Protein AF-A0A353CVW6-F1 (afdb_monomer_lite)

Foldseek 3Di:
DPDPVVVVVVVVVVVVVVVVVVVVVVVVVVVVVVCVVVVVVVVLVVVLVVVVVLQLVVVVVQVVVCVVPVFGACDDCSPQKDKHADDDDPGGRQKIKIKDARPPQDAWDWDADPVSRWTWIQDPRRMIITMDHPDGPVNDDD

Secondary structure (DSSP, 8-state):
---HHHHHHHHHHHHHHHHHHHHHHHHHHHHHHHHHHHHHHHHHHHHHHHHHHHHHHHHHHHHHHHHHHSSB-S----TTSEEEEEEEETTEEEEEEEEEE-TT--SSEEEEETTTTEEEEE-TTSEEEEEEESS-GGG---

pLDDT: mean 87.17, std 10.27, range [46.0, 96.0]

Radius of gyration: 28.76 Å; chains: 1; bounding box: 61×25×94 Å

Structure (mmCIF, N/CA/C/O backbone):
data_AF-A0A353CVW6-F1
#
_entry.id   AF-A0A353CVW6-F1
#
loop_
_atom_site.group_PDB
_atom_site.id
_atom_site.type_symbol
_atom_site.label_atom_id
_atom_site.label_alt_id
_atom_site.label_comp_id
_atom_site.label_asym_id
_atom_site.label_entity_id
_atom_site.label_seq_id
_atom_site.pdbx_PDB_ins_code
_atom_site.Cartn_x
_atom_site.Cartn_y
_atom_site.Cartn_z
_atom_site.occupancy
_atom_site.B_iso_or_equiv
_atom_site.auth_seq_id
_atom_site.auth_comp_id
_atom_site.auth_asym_id
_atom_site.auth_atom_id
_atom_site.pdbx_PDB_model_num
A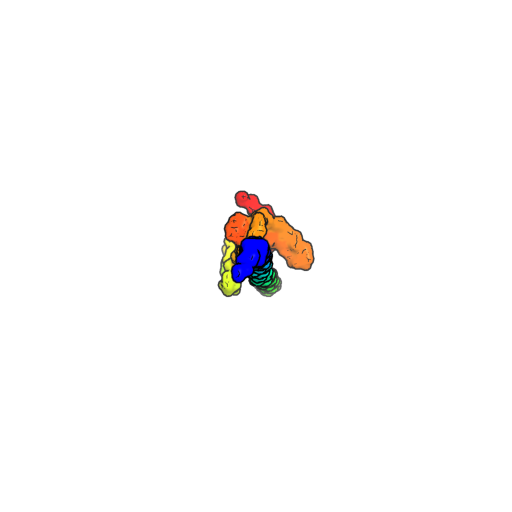TOM 1 N N . MET A 1 1 ? 35.691 -1.509 -70.483 1.00 55.44 1 MET A N 1
ATOM 2 C CA . MET A 1 1 ? 36.660 -1.437 -69.371 1.00 55.44 1 MET A CA 1
ATOM 3 C C . MET A 1 1 ? 36.052 -0.504 -68.331 1.00 55.44 1 MET A C 1
ATOM 5 O O . MET A 1 1 ? 36.066 0.696 -68.547 1.00 55.44 1 MET A O 1
ATOM 9 N N . MET A 1 2 ? 35.355 -1.027 -67.312 1.00 53.44 2 MET A N 1
ATOM 10 C CA . MET A 1 2 ? 34.879 -0.162 -66.215 1.00 53.44 2 MET A CA 1
ATOM 11 C C . MET A 1 2 ? 36.103 0.303 -65.427 1.00 53.44 2 MET A C 1
ATOM 13 O O . MET A 1 2 ? 36.903 -0.553 -65.050 1.00 53.44 2 MET A O 1
ATOM 17 N N . SER A 1 3 ? 36.247 1.612 -65.205 1.00 69.00 3 SER A N 1
ATOM 18 C CA . SER A 1 3 ? 37.360 2.163 -64.428 1.00 69.00 3 SER A CA 1
ATOM 19 C C . SER A 1 3 ? 37.287 1.684 -62.976 1.00 69.00 3 SER A C 1
ATOM 21 O O . SER A 1 3 ? 36.201 1.570 -62.399 1.00 69.00 3 SER A O 1
ATOM 23 N N . GLU A 1 4 ? 38.439 1.370 -62.384 1.00 69.94 4 GLU A N 1
ATOM 24 C CA . GLU A 1 4 ? 38.553 0.962 -60.976 1.00 69.94 4 GLU A CA 1
ATOM 25 C C . GLU A 1 4 ? 37.946 1.996 -60.017 1.00 69.94 4 GLU A C 1
ATOM 27 O O . GLU A 1 4 ? 37.361 1.621 -59.000 1.00 69.94 4 GLU A O 1
ATOM 32 N N . ASP A 1 5 ? 37.952 3.273 -60.403 1.00 68.62 5 ASP A N 1
ATOM 33 C CA . ASP A 1 5 ? 37.329 4.373 -59.660 1.00 68.62 5 ASP A CA 1
ATOM 34 C C . ASP A 1 5 ? 35.820 4.174 -59.458 1.00 68.62 5 ASP A C 1
ATOM 36 O O . ASP A 1 5 ? 35.290 4.437 -58.376 1.00 68.62 5 ASP A O 1
ATOM 40 N N . TYR A 1 6 ? 35.117 3.630 -60.460 1.00 71.44 6 TYR A N 1
ATOM 41 C CA . TYR A 1 6 ? 33.680 3.360 -60.354 1.00 71.44 6 TYR A CA 1
ATOM 42 C C . TYR A 1 6 ? 33.378 2.218 -59.369 1.00 71.44 6 TYR A C 1
ATOM 44 O O . TYR A 1 6 ? 32.386 2.269 -58.639 1.00 71.44 6 TYR A O 1
ATOM 52 N N . LYS A 1 7 ? 34.239 1.191 -59.304 1.00 69.12 7 LYS A N 1
ATOM 53 C CA . LYS A 1 7 ? 34.100 0.098 -58.323 1.00 69.12 7 LYS A CA 1
ATOM 54 C C . LYS A 1 7 ? 34.386 0.580 -56.900 1.00 69.12 7 LYS A C 1
ATOM 56 O O . LYS A 1 7 ? 33.611 0.254 -56.003 1.00 69.12 7 LYS A O 1
ATOM 61 N N . ASN A 1 8 ? 35.430 1.388 -56.715 1.00 71.62 8 ASN A N 1
ATOM 62 C CA . ASN A 1 8 ? 35.787 1.944 -55.410 1.00 71.62 8 ASN A CA 1
ATOM 63 C C . ASN A 1 8 ? 34.704 2.889 -54.866 1.00 71.62 8 ASN A C 1
ATOM 65 O O . ASN A 1 8 ? 34.341 2.764 -53.698 1.00 71.62 8 ASN A O 1
ATOM 69 N N . SER A 1 9 ? 34.113 3.757 -55.700 1.00 75.50 9 SER A N 1
ATOM 70 C CA . SER A 1 9 ? 32.997 4.625 -55.276 1.00 75.50 9 SER A CA 1
ATOM 71 C C . SER A 1 9 ? 31.806 3.808 -54.766 1.00 75.50 9 SER A C 1
ATOM 73 O O . SER A 1 9 ? 31.316 4.042 -53.665 1.00 75.50 9 SER A O 1
ATOM 75 N N . LYS A 1 10 ? 31.392 2.774 -55.513 1.00 75.50 10 LYS A N 1
ATOM 76 C CA . LYS A 1 10 ? 30.259 1.913 -55.131 1.00 75.50 10 LYS A CA 1
ATOM 77 C C . LYS A 1 10 ? 30.506 1.137 -53.835 1.00 75.50 10 LYS A C 1
ATOM 79 O O . LYS A 1 10 ? 29.570 0.874 -53.080 1.00 75.50 10 LYS A O 1
ATOM 84 N N . GLU A 1 11 ? 31.750 0.736 -53.585 1.00 76.38 11 GLU A N 1
ATOM 85 C CA . GLU A 1 11 ? 32.129 0.029 -52.362 1.00 76.38 11 GLU A CA 1
ATOM 86 C C . GLU A 1 11 ? 32.111 0.955 -51.138 1.00 76.38 11 GLU A C 1
ATOM 88 O O . GLU A 1 11 ? 31.638 0.553 -50.070 1.00 76.38 11 GLU A O 1
ATOM 93 N N . VAL A 1 12 ? 32.571 2.199 -51.296 1.00 74.44 12 VAL A N 1
ATOM 94 C CA . VAL A 1 12 ? 32.517 3.229 -50.251 1.00 74.44 12 VAL A CA 1
ATOM 95 C C . VAL A 1 12 ? 31.064 3.577 -49.917 1.00 74.44 12 VAL A C 1
ATOM 97 O O . VAL A 1 12 ? 30.687 3.504 -48.745 1.00 74.44 12 VAL A O 1
ATOM 100 N N . ASP A 1 13 ? 30.219 3.818 -50.922 1.00 76.88 13 ASP A N 1
ATOM 101 C CA . ASP A 1 13 ? 28.790 4.110 -50.731 1.00 76.88 13 ASP A CA 1
ATOM 102 C C . ASP A 1 13 ? 28.053 2.943 -50.053 1.00 76.88 13 ASP A C 1
ATOM 104 O O . ASP A 1 13 ? 27.243 3.140 -49.147 1.00 76.88 13 ASP A O 1
ATOM 108 N N . SER A 1 14 ? 28.385 1.697 -50.415 1.00 80.12 14 SER A N 1
ATOM 109 C CA . SER A 1 14 ? 27.831 0.501 -49.766 1.00 80.12 14 SER A CA 1
ATOM 110 C C . SER A 1 14 ? 28.222 0.398 -48.287 1.00 80.12 14 SER A C 1
ATOM 112 O O . SER A 1 14 ? 27.402 0.002 -47.453 1.00 80.12 14 SER A O 1
ATOM 114 N N . LYS A 1 15 ? 29.465 0.747 -47.935 1.00 79.88 15 LYS A N 1
ATOM 115 C CA . LYS A 1 15 ? 29.945 0.751 -46.542 1.00 79.88 15 LYS A CA 1
ATOM 116 C C . LYS A 1 15 ? 29.277 1.857 -45.721 1.00 79.88 15 LYS A C 1
ATOM 118 O O . LYS A 1 15 ? 28.905 1.602 -44.574 1.00 79.88 15 LYS A O 1
ATOM 123 N N . ILE A 1 16 ? 29.085 3.039 -46.307 1.00 81.12 16 ILE A N 1
ATOM 124 C CA . ILE A 1 16 ? 28.384 4.165 -45.673 1.00 81.12 16 ILE A CA 1
ATOM 125 C C . ILE A 1 16 ? 26.913 3.801 -45.430 1.00 81.12 16 ILE A C 1
ATOM 127 O O . ILE A 1 16 ? 26.464 3.854 -44.286 1.00 81.12 16 ILE A O 1
ATOM 131 N N . ALA A 1 17 ? 26.206 3.294 -46.444 1.00 81.56 17 ALA A N 1
ATOM 132 C CA . ALA A 1 17 ? 24.802 2.894 -46.323 1.00 81.56 17 ALA A CA 1
ATOM 133 C C . ALA A 1 17 ? 24.580 1.797 -45.265 1.00 81.56 17 ALA A C 1
ATOM 135 O O . ALA A 1 17 ? 23.633 1.860 -44.482 1.00 81.56 17 ALA A O 1
ATOM 136 N N . LYS A 1 18 ? 25.478 0.802 -45.178 1.00 86.25 18 LYS A N 1
ATOM 137 C CA . LYS A 1 18 ? 25.423 -0.228 -44.123 1.00 86.25 18 LYS A CA 1
ATOM 138 C C . LYS A 1 18 ? 25.589 0.374 -42.729 1.00 86.25 18 LYS A C 1
ATOM 140 O O . LYS A 1 18 ? 24.881 -0.027 -41.808 1.00 86.25 18 LYS A O 1
ATOM 145 N N . ARG A 1 19 ? 26.506 1.330 -42.562 1.00 87.00 19 ARG A N 1
ATOM 146 C CA . ARG A 1 19 ? 26.746 1.999 -41.277 1.00 87.00 19 ARG A CA 1
ATOM 147 C C . ARG A 1 19 ? 25.547 2.846 -40.853 1.00 87.00 19 ARG A C 1
ATOM 149 O O . ARG A 1 19 ? 25.135 2.754 -39.701 1.00 87.00 19 ARG A O 1
ATOM 156 N N . GLU A 1 20 ? 24.968 3.620 -41.764 1.00 87.88 20 GLU A N 1
ATOM 157 C CA . GLU A 1 20 ? 23.772 4.431 -41.496 1.00 87.88 20 GLU A CA 1
ATOM 158 C C . GLU A 1 20 ? 22.567 3.560 -41.137 1.00 87.88 20 GLU A C 1
ATOM 160 O O . GLU A 1 20 ? 21.872 3.833 -40.158 1.00 87.88 20 GLU A O 1
ATOM 165 N N . PHE A 1 21 ? 22.371 2.451 -41.855 1.00 92.81 21 PHE A N 1
ATOM 166 C CA . PHE A 1 21 ? 21.302 1.502 -41.556 1.00 92.81 21 PHE A CA 1
ATOM 167 C C . PHE A 1 21 ? 21.453 0.874 -40.162 1.00 92.81 21 PHE A C 1
ATOM 169 O O . PHE A 1 21 ? 20.475 0.763 -39.424 1.00 92.81 21 PHE A O 1
ATOM 176 N N . ILE A 1 22 ? 22.682 0.532 -39.755 1.00 93.50 22 ILE A N 1
ATOM 177 C CA . ILE A 1 22 ? 22.963 0.045 -38.395 1.00 93.50 22 ILE A CA 1
ATOM 178 C C . ILE A 1 22 ? 22.621 1.115 -37.351 1.00 93.50 22 ILE A C 1
ATOM 180 O O . ILE A 1 22 ? 21.992 0.796 -36.344 1.00 93.50 22 ILE A O 1
ATOM 184 N N . VAL A 1 23 ? 22.986 2.379 -37.582 1.00 94.00 23 VAL A N 1
ATOM 185 C CA . VAL A 1 23 ? 22.673 3.479 -36.653 1.00 94.00 23 VAL A CA 1
ATOM 186 C C . VAL A 1 23 ? 21.161 3.673 -36.514 1.00 94.00 23 VAL A C 1
ATOM 188 O O . VAL A 1 23 ? 20.671 3.811 -35.395 1.00 94.00 23 VAL A O 1
ATOM 191 N N . ILE A 1 24 ? 20.412 3.618 -37.618 1.00 95.06 24 ILE A N 1
ATOM 192 C CA . ILE A 1 24 ? 18.946 3.727 -37.602 1.00 95.06 24 ILE A CA 1
ATOM 193 C C . ILE A 1 24 ? 18.322 2.570 -36.815 1.00 95.06 24 ILE A C 1
ATOM 195 O O . ILE A 1 24 ? 17.446 2.801 -35.982 1.00 95.06 24 ILE A O 1
ATOM 199 N N . ILE A 1 25 ? 18.792 1.335 -37.023 1.00 95.25 25 ILE A N 1
ATOM 200 C CA . ILE A 1 25 ? 18.313 0.169 -36.267 1.00 95.25 25 ILE A CA 1
ATOM 201 C C . ILE A 1 25 ? 18.596 0.332 -34.773 1.00 95.25 25 ILE A C 1
ATOM 203 O O . ILE A 1 25 ? 17.711 0.084 -33.956 1.00 95.25 25 ILE A O 1
ATOM 207 N N . LEU A 1 26 ? 19.802 0.767 -34.400 1.00 95.69 26 LEU A N 1
ATOM 208 C CA . LEU A 1 26 ? 20.156 0.986 -32.997 1.00 95.69 26 LEU A CA 1
ATOM 209 C C . LEU A 1 26 ? 19.294 2.084 -32.361 1.00 95.69 26 LEU A C 1
ATOM 211 O O . LEU A 1 26 ? 18.807 1.902 -31.247 1.00 95.69 26 LEU A O 1
ATOM 215 N N . ALA A 1 27 ? 19.041 3.184 -33.073 1.00 95.06 27 ALA A N 1
ATOM 216 C CA . ALA A 1 27 ? 18.159 4.250 -32.603 1.00 95.06 27 ALA A CA 1
ATOM 217 C C . ALA A 1 27 ? 16.714 3.755 -32.404 1.00 95.06 27 ALA A C 1
ATOM 219 O O . ALA A 1 27 ? 16.095 4.039 -31.376 1.00 95.06 27 ALA A O 1
ATOM 220 N N . LEU A 1 28 ? 16.196 2.958 -33.344 1.00 96.00 28 LEU A N 1
ATOM 221 C CA . LEU A 1 28 ? 14.883 2.318 -33.226 1.00 96.00 28 LEU A CA 1
ATOM 222 C C . LEU A 1 28 ? 14.814 1.368 -32.028 1.00 96.00 28 LEU A C 1
ATOM 224 O O . LEU A 1 28 ? 13.843 1.411 -31.277 1.00 96.00 28 LEU A O 1
ATOM 228 N N . LEU A 1 29 ? 15.845 0.551 -31.806 1.00 95.69 29 LEU A N 1
ATOM 229 C CA . LEU A 1 29 ? 15.899 -0.355 -30.657 1.00 95.69 29 LEU A CA 1
ATOM 230 C C . LEU A 1 29 ? 15.852 0.408 -29.331 1.00 95.69 29 LEU A C 1
ATOM 232 O O . LEU A 1 29 ? 15.082 0.033 -28.449 1.00 95.69 29 LEU A O 1
ATOM 236 N N . VAL A 1 30 ? 16.607 1.501 -29.197 1.00 94.50 30 VAL A N 1
ATOM 237 C CA . VAL A 1 30 ? 16.586 2.338 -27.985 1.00 94.50 30 VAL A CA 1
ATOM 238 C C . VAL A 1 30 ? 15.191 2.923 -27.735 1.00 94.50 30 VAL A C 1
ATOM 240 O O . VAL A 1 30 ? 14.699 2.869 -26.606 1.00 94.50 30 VAL A O 1
ATOM 243 N N . LEU A 1 31 ? 14.518 3.424 -28.775 1.00 92.75 31 LEU A N 1
ATOM 244 C CA . LEU A 1 31 ? 13.156 3.963 -28.661 1.00 92.75 31 LEU A CA 1
ATOM 245 C C . LEU A 1 31 ? 12.131 2.891 -28.263 1.00 92.75 31 LEU A C 1
ATOM 247 O O . LEU A 1 31 ? 11.295 3.119 -27.383 1.00 92.75 31 LEU A O 1
ATOM 251 N N . ILE A 1 32 ? 12.199 1.708 -28.876 1.00 92.94 32 ILE A N 1
ATOM 252 C CA . ILE A 1 32 ? 11.301 0.590 -28.554 1.00 92.94 32 ILE A CA 1
ATOM 253 C C . ILE A 1 32 ? 11.510 0.148 -27.103 1.00 92.94 32 ILE A C 1
ATOM 255 O O . ILE A 1 32 ? 10.541 0.001 -26.361 1.00 92.94 32 ILE A O 1
ATOM 259 N N . ILE A 1 33 ? 12.761 -0.000 -26.666 1.00 91.12 33 ILE A N 1
ATOM 260 C CA . ILE A 1 33 ? 13.081 -0.351 -25.279 1.00 91.12 33 ILE A CA 1
ATOM 261 C C . ILE A 1 33 ? 12.484 0.699 -24.329 1.00 91.12 33 ILE A C 1
ATOM 263 O O . ILE A 1 33 ? 11.697 0.349 -23.450 1.00 91.12 33 ILE A O 1
ATOM 267 N N . GLY A 1 34 ? 12.767 1.988 -24.538 1.00 87.81 34 GLY A N 1
ATOM 268 C CA . GLY A 1 34 ? 12.262 3.055 -23.668 1.00 87.81 34 GLY A CA 1
ATOM 269 C C . GLY A 1 34 ? 10.734 3.063 -23.532 1.00 87.81 34 GLY A C 1
ATOM 270 O O . GLY A 1 34 ? 10.205 3.157 -22.422 1.00 87.81 34 GLY A O 1
ATOM 271 N N . THR A 1 35 ? 10.013 2.895 -24.643 1.00 88.19 35 THR A N 1
ATOM 272 C CA . THR A 1 35 ? 8.539 2.902 -24.649 1.00 88.19 35 THR A CA 1
ATOM 273 C C . THR A 1 35 ? 7.929 1.681 -23.959 1.00 88.19 35 THR A C 1
ATOM 275 O O . THR A 1 35 ? 6.953 1.823 -23.219 1.00 88.19 35 THR A O 1
ATOM 278 N N . VAL A 1 36 ? 8.511 0.491 -24.134 1.00 86.25 36 VAL A N 1
ATOM 279 C CA . VAL A 1 36 ? 8.023 -0.740 -23.492 1.00 86.25 36 VAL A CA 1
ATOM 280 C C . VAL A 1 36 ? 8.202 -0.678 -21.974 1.00 86.25 36 VAL A C 1
ATOM 282 O O . VAL A 1 36 ? 7.246 -0.939 -21.237 1.00 86.25 36 VAL A O 1
ATOM 285 N N . TYR A 1 37 ? 9.386 -0.287 -21.492 1.00 84.00 37 TYR A N 1
ATOM 286 C CA . TYR A 1 37 ? 9.656 -0.201 -20.053 1.00 84.00 37 TYR A CA 1
ATOM 287 C C . TYR A 1 37 ? 8.847 0.916 -19.381 1.00 84.00 37 TYR A C 1
ATOM 289 O O . TYR A 1 37 ? 8.213 0.674 -18.350 1.00 84.00 37 TYR A O 1
ATOM 297 N N . GLY A 1 38 ? 8.788 2.107 -19.987 1.00 84.56 38 GLY A N 1
ATOM 298 C CA . GLY A 1 38 ? 7.994 3.222 -19.461 1.00 84.56 38 GLY A CA 1
ATOM 299 C C . GLY A 1 38 ? 6.495 2.908 -19.419 1.00 84.56 38 GLY A C 1
ATOM 300 O O . GLY A 1 38 ? 5.827 3.153 -18.412 1.00 84.56 38 GLY A O 1
ATOM 301 N N . GLY A 1 39 ? 5.968 2.281 -20.475 1.00 85.88 39 GLY A N 1
ATOM 302 C CA . GLY A 1 39 ? 4.565 1.872 -20.540 1.00 85.88 39 GLY A CA 1
ATOM 303 C C . GLY A 1 39 ? 4.201 0.803 -19.507 1.00 85.88 39 GLY A C 1
ATOM 304 O O . GLY A 1 39 ? 3.113 0.848 -18.927 1.00 85.88 39 GLY A O 1
ATOM 305 N N . ALA A 1 40 ? 5.103 -0.145 -19.238 1.00 86.56 40 ALA A N 1
ATOM 306 C CA . ALA A 1 40 ? 4.905 -1.136 -18.185 1.00 86.56 40 ALA A CA 1
ATOM 307 C C . ALA A 1 40 ? 4.844 -0.474 -16.801 1.00 86.56 40 ALA A C 1
ATOM 309 O O . ALA A 1 40 ? 3.895 -0.731 -16.060 1.00 86.56 40 ALA A O 1
ATOM 310 N N . TYR A 1 41 ? 5.790 0.416 -16.487 1.00 89.06 41 TYR A N 1
ATOM 311 C CA . TYR A 1 41 ? 5.827 1.140 -15.213 1.00 89.06 41 TYR A CA 1
ATOM 312 C C . TYR A 1 41 ? 4.547 1.952 -14.970 1.00 89.06 41 TYR A C 1
ATOM 314 O O . TYR A 1 41 ? 3.918 1.803 -13.924 1.00 89.06 41 TYR A O 1
ATOM 322 N N . ALA A 1 42 ? 4.100 2.734 -15.958 1.00 87.81 42 ALA A N 1
ATOM 323 C CA . ALA A 1 42 ? 2.902 3.568 -15.834 1.00 87.81 42 ALA A CA 1
ATOM 324 C C . ALA A 1 42 ? 1.625 2.748 -15.569 1.00 87.81 42 ALA A C 1
ATOM 326 O O . ALA A 1 42 ? 0.753 3.154 -14.801 1.00 87.81 42 ALA A O 1
ATOM 327 N N . ARG A 1 43 ? 1.507 1.559 -16.177 1.00 90.94 43 ARG A N 1
ATOM 328 C CA . ARG A 1 43 ? 0.373 0.654 -15.924 1.00 90.94 43 ARG A CA 1
ATOM 329 C C . ARG A 1 43 ? 0.397 0.073 -14.513 1.00 90.94 43 ARG A C 1
ATOM 331 O O . ARG A 1 43 ? -0.675 -0.118 -13.942 1.00 90.94 43 ARG A O 1
ATOM 338 N N . ARG A 1 44 ? 1.585 -0.236 -13.986 1.00 92.38 44 ARG A N 1
ATOM 339 C CA . ARG A 1 44 ? 1.763 -0.696 -12.601 1.00 92.38 44 ARG A CA 1
ATOM 340 C C . ARG A 1 44 ? 1.379 0.405 -11.618 1.00 92.38 44 ARG A C 1
ATOM 342 O O . ARG A 1 44 ? 0.534 0.164 -10.768 1.00 92.38 44 ARG A O 1
ATOM 349 N N . GLU A 1 45 ? 1.845 1.634 -11.846 1.00 92.69 45 GLU A N 1
ATOM 350 C CA . GLU A 1 45 ? 1.500 2.785 -11.001 1.00 92.69 45 GLU A CA 1
ATOM 351 C C . GLU A 1 45 ? -0.010 3.047 -10.970 1.00 92.69 45 GLU A C 1
ATOM 353 O O . GLU A 1 45 ? -0.583 3.314 -9.919 1.00 92.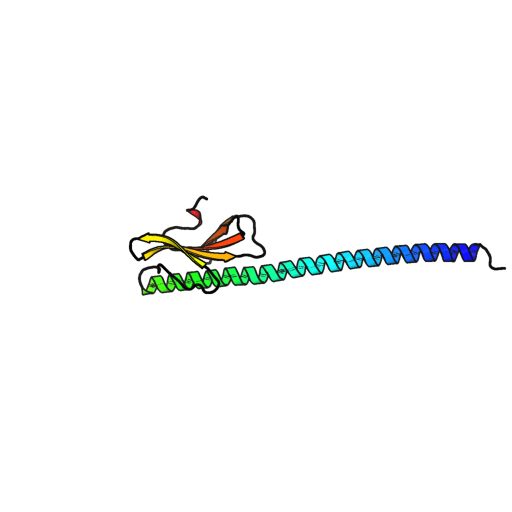69 45 GLU A O 1
ATOM 358 N N . ARG A 1 46 ? -0.700 2.891 -12.108 1.00 92.88 46 ARG A N 1
ATOM 359 C CA . ARG A 1 46 ? -2.164 3.005 -12.144 1.00 92.88 46 ARG A CA 1
ATOM 360 C C . ARG A 1 46 ? -2.853 1.972 -11.241 1.00 92.88 46 ARG A C 1
ATOM 362 O O . ARG A 1 46 ? -3.832 2.313 -10.581 1.00 92.88 46 ARG A O 1
ATOM 369 N N . ARG A 1 47 ? -2.381 0.720 -11.224 1.00 94.00 47 ARG A N 1
ATOM 370 C CA . ARG A 1 47 ? -2.937 -0.343 -10.362 1.00 94.00 47 ARG A CA 1
ATOM 371 C C . ARG A 1 47 ? -2.593 -0.126 -8.892 1.00 94.00 47 ARG A C 1
ATOM 373 O O . ARG A 1 47 ? -3.429 -0.387 -8.027 1.00 94.00 47 ARG A O 1
ATOM 380 N N . ASP A 1 48 ? -1.407 0.394 -8.616 1.00 94.81 48 ASP A N 1
ATOM 381 C CA . ASP A 1 48 ? -0.991 0.786 -7.272 1.00 94.81 48 ASP A CA 1
ATOM 382 C C . ASP A 1 48 ? -1.847 1.944 -6.749 1.00 94.81 48 ASP A C 1
ATOM 384 O O . ASP A 1 48 ? -2.316 1.894 -5.614 1.00 94.81 48 ASP A O 1
ATOM 388 N N . GLY A 1 49 ? -2.164 2.926 -7.598 1.00 93.19 49 GLY A N 1
ATOM 389 C CA . GLY A 1 49 ? -3.116 3.993 -7.286 1.00 93.19 49 GLY A CA 1
ATOM 390 C C . GLY A 1 49 ? -4.507 3.458 -6.939 1.00 93.19 49 GLY A C 1
ATOM 391 O O . GLY A 1 49 ? -5.061 3.821 -5.905 1.00 93.19 49 GLY A O 1
ATOM 392 N N . GLN A 1 50 ? -5.040 2.526 -7.738 1.00 94.75 50 GLN A N 1
ATOM 393 C CA . GLN A 1 50 ? -6.311 1.847 -7.429 1.00 94.75 50 GLN A CA 1
ATOM 394 C C . GLN A 1 50 ? -6.255 1.065 -6.110 1.00 94.75 50 GLN A C 1
ATOM 396 O O . GLN A 1 50 ? -7.238 1.011 -5.374 1.00 94.75 50 GLN A O 1
ATOM 401 N N . THR A 1 51 ? -5.105 0.465 -5.803 1.00 94.44 51 THR A N 1
ATOM 402 C CA . THR A 1 51 ? -4.889 -0.279 -4.559 1.00 94.44 51 THR A CA 1
ATOM 403 C C . THR A 1 51 ? -4.890 0.641 -3.348 1.00 94.44 51 THR A C 1
ATOM 405 O O . THR A 1 51 ? -5.605 0.361 -2.389 1.00 94.44 51 THR A O 1
ATOM 408 N N . ARG A 1 52 ? -4.154 1.756 -3.402 1.00 93.31 52 ARG A N 1
ATOM 409 C CA . ARG A 1 52 ? -4.168 2.778 -2.345 1.00 93.31 52 ARG A CA 1
ATOM 410 C C . ARG A 1 52 ? -5.583 3.307 -2.134 1.00 93.31 52 ARG A C 1
ATOM 412 O O . ARG A 1 52 ? -6.055 3.322 -1.006 1.00 93.31 52 ARG A O 1
ATOM 419 N N . GLU A 1 53 ? -6.279 3.641 -3.216 1.00 93.75 53 GLU A N 1
ATOM 420 C CA . GLU A 1 53 ? -7.643 4.166 -3.155 1.00 93.75 53 GLU A CA 1
ATOM 421 C C . GLU A 1 53 ? -8.636 3.176 -2.535 1.00 93.75 53 GLU A C 1
ATOM 423 O O . GLU A 1 53 ? -9.398 3.533 -1.641 1.00 93.75 53 GLU A O 1
ATOM 428 N N . THR A 1 54 ? -8.583 1.902 -2.928 1.00 94.56 54 THR A N 1
ATOM 429 C CA . THR A 1 54 ? -9.481 0.890 -2.349 1.00 94.56 54 THR A CA 1
ATOM 430 C C . THR A 1 54 ? -9.184 0.654 -0.865 1.00 94.56 54 THR A C 1
ATOM 432 O O . THR A 1 54 ? -10.101 0.453 -0.073 1.00 94.56 54 THR A O 1
ATOM 435 N N . LEU A 1 55 ? -7.913 0.720 -0.454 1.00 94.81 55 LEU A N 1
ATOM 436 C CA . LEU A 1 55 ? -7.540 0.628 0.960 1.00 94.81 55 LEU A CA 1
ATOM 437 C C . LEU A 1 55 ? -8.058 1.823 1.771 1.00 94.81 55 LEU A C 1
ATOM 439 O O . LEU A 1 55 ? -8.491 1.624 2.906 1.00 94.81 55 LEU A O 1
ATOM 443 N N . ARG A 1 56 ? -8.083 3.035 1.198 1.00 93.38 56 ARG A N 1
ATOM 444 C CA . ARG A 1 56 ? -8.721 4.199 1.838 1.00 93.38 56 ARG A CA 1
ATOM 445 C C . ARG A 1 56 ? -10.215 3.976 2.030 1.00 93.38 56 ARG A C 1
ATOM 447 O O . ARG A 1 56 ? -10.712 4.161 3.132 1.00 93.38 56 ARG A O 1
ATOM 454 N N . GLN A 1 57 ? -10.905 3.496 0.997 1.00 93.75 57 GLN A N 1
ATOM 455 C CA . GLN A 1 57 ? -12.337 3.188 1.076 1.00 93.75 57 GLN A CA 1
ATOM 456 C C . GLN A 1 57 ? -12.638 2.119 2.134 1.00 93.75 57 GLN A C 1
ATOM 458 O O . GLN A 1 57 ? -13.608 2.247 2.878 1.00 93.75 57 GLN A O 1
ATOM 463 N N . LEU A 1 58 ? -11.787 1.094 2.253 1.00 94.56 58 LEU A N 1
ATOM 464 C CA . LEU A 1 58 ? -11.896 0.090 3.315 1.00 94.56 58 LEU A CA 1
ATOM 465 C C . LEU A 1 58 ? -11.708 0.695 4.707 1.00 94.56 58 LEU A C 1
ATOM 467 O O . LEU A 1 58 ? -12.463 0.354 5.614 1.00 94.56 58 LEU A O 1
ATOM 471 N N . LYS A 1 59 ? -10.744 1.607 4.883 1.00 93.12 59 LYS A N 1
ATOM 472 C CA . LYS A 1 59 ? -10.594 2.345 6.142 1.00 93.12 59 LYS A CA 1
ATOM 473 C C . LYS A 1 59 ? -11.857 3.146 6.461 1.00 93.12 59 LYS A C 1
ATOM 475 O O . LYS A 1 59 ? -12.375 3.015 7.563 1.00 93.12 59 LYS A O 1
ATOM 480 N N . THR A 1 60 ? -12.391 3.896 5.500 1.00 93.62 60 THR A N 1
ATOM 481 C CA . THR A 1 60 ? -13.643 4.642 5.688 1.00 93.62 60 THR A CA 1
ATOM 482 C C . THR A 1 60 ? -14.802 3.714 6.062 1.00 93.62 60 THR A C 1
ATOM 484 O O . THR A 1 60 ? -15.585 4.042 6.945 1.00 93.62 60 THR A O 1
ATOM 487 N N . ALA A 1 61 ? -14.903 2.530 5.453 1.00 93.88 61 ALA A N 1
ATOM 488 C CA . ALA A 1 61 ? -15.921 1.542 5.812 1.00 93.88 61 ALA A CA 1
ATOM 489 C C . ALA A 1 61 ? -15.772 1.027 7.252 1.00 93.88 61 ALA A C 1
ATOM 491 O O . ALA A 1 61 ? -16.767 0.901 7.963 1.00 93.88 61 ALA A O 1
ATOM 492 N N . LEU A 1 62 ? -14.539 0.783 7.702 1.00 93.56 62 LEU A N 1
ATOM 493 C CA . LEU A 1 62 ? -14.252 0.393 9.085 1.00 93.56 62 LEU A CA 1
ATOM 494 C C . LEU A 1 62 ? -14.578 1.518 10.077 1.00 93.56 62 LEU A C 1
ATOM 496 O O . LEU A 1 62 ? -15.091 1.244 11.158 1.00 93.56 62 LEU A O 1
ATOM 500 N N . GLU A 1 63 ? -14.320 2.774 9.717 1.00 92.44 63 GLU A N 1
ATOM 501 C CA . GLU A 1 63 ? -14.691 3.939 10.532 1.00 92.44 63 GLU A CA 1
ATOM 502 C C . GLU A 1 63 ? -16.212 4.127 10.608 1.00 92.44 63 GLU A C 1
ATOM 504 O O . GLU A 1 63 ? -16.742 4.390 11.685 1.00 92.44 63 GLU A O 1
ATOM 509 N N . MET A 1 64 ? -16.938 3.929 9.502 1.00 94.12 64 MET A N 1
ATOM 510 C CA . MET A 1 64 ? -18.407 3.912 9.520 1.00 94.12 64 MET A CA 1
ATOM 511 C C . MET A 1 64 ? -18.940 2.794 10.420 1.00 94.12 64 MET A C 1
ATOM 513 O O . MET A 1 64 ? -19.819 3.044 11.239 1.00 94.12 64 MET A O 1
ATOM 517 N N . TYR A 1 65 ? -18.363 1.592 10.333 1.00 93.81 65 TYR A N 1
ATOM 518 C CA . TYR A 1 65 ? -18.731 0.481 11.209 1.00 93.81 65 TYR A CA 1
ATOM 519 C C . TYR A 1 65 ? -18.516 0.827 12.687 1.00 93.81 65 TYR A C 1
ATOM 521 O O . TYR A 1 65 ? -19.392 0.568 13.513 1.00 93.81 65 TYR A O 1
ATOM 529 N N . TYR A 1 66 ? -17.377 1.447 13.017 1.00 93.31 66 TYR A N 1
ATOM 530 C CA . TYR A 1 66 ? -17.094 1.919 14.370 1.00 93.31 66 TYR A CA 1
ATOM 531 C C . TYR A 1 66 ? -18.129 2.942 14.841 1.00 93.31 66 TYR A C 1
ATOM 533 O O . TYR A 1 66 ? -18.603 2.848 15.966 1.00 93.31 66 TYR A O 1
ATOM 541 N N . ASN A 1 67 ? -18.523 3.886 13.987 1.00 93.94 67 ASN A N 1
ATOM 542 C CA . ASN A 1 67 ? -19.536 4.881 14.340 1.00 93.94 67 ASN A CA 1
ATOM 543 C C . ASN A 1 67 ? -20.914 4.255 14.624 1.00 93.94 67 ASN A C 1
ATOM 545 O O . ASN A 1 67 ? -21.690 4.827 15.383 1.00 93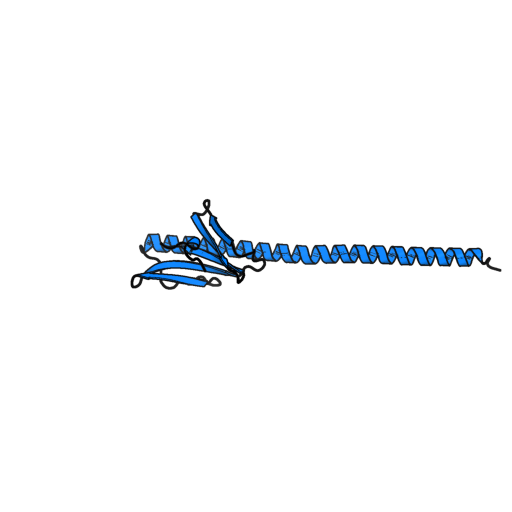.94 67 ASN A O 1
ATOM 549 N N . GLU A 1 68 ? -21.224 3.100 14.031 1.00 95.75 68 GLU A N 1
ATOM 550 C CA . GLU A 1 68 ? -22.490 2.384 14.246 1.00 95.75 68 GLU A CA 1
ATOM 551 C C . GLU A 1 68 ? -22.462 1.430 15.451 1.00 95.75 68 GLU A C 1
ATOM 553 O O . GLU A 1 68 ? -23.471 1.286 16.138 1.00 95.75 68 GLU A O 1
ATOM 558 N N . HIS A 1 69 ? -21.330 0.765 15.702 1.00 93.56 69 HIS A N 1
ATOM 559 C CA . HIS A 1 69 ? -21.215 -0.309 16.702 1.00 93.56 69 HIS A CA 1
ATOM 560 C C . HIS A 1 69 ? -20.359 0.068 17.920 1.00 93.56 69 HIS A C 1
ATOM 562 O O . HIS A 1 69 ? -20.208 -0.749 18.825 1.00 93.56 69 HIS A O 1
ATOM 568 N N . GLU A 1 70 ? -19.757 1.260 17.920 1.00 92.25 70 GLU A N 1
ATOM 569 C CA . GLU A 1 70 ? -18.785 1.759 18.910 1.00 92.25 70 GLU A CA 1
ATOM 570 C C . GLU A 1 70 ? -17.538 0.868 19.080 1.00 92.25 70 GLU A C 1
ATOM 572 O O . GLU A 1 70 ? -16.793 0.978 20.052 1.00 92.25 70 GLU A O 1
ATOM 577 N N . GLN A 1 71 ? -17.281 -0.023 18.119 1.00 91.56 71 GLN A N 1
ATOM 578 C CA . GLN A 1 71 ? -16.169 -0.967 18.155 1.00 91.56 71 GLN A CA 1
ATOM 579 C C . GLN A 1 71 ? -15.720 -1.355 16.747 1.00 91.56 71 GLN A C 1
ATOM 581 O O . GLN A 1 71 ? -16.536 -1.462 15.832 1.00 91.56 71 GLN A O 1
ATOM 586 N N . TYR A 1 72 ? -14.423 -1.624 16.572 1.00 93.12 72 TYR A N 1
ATOM 587 C CA . TYR A 1 72 ? -13.929 -2.242 15.342 1.00 93.12 72 TYR A CA 1
ATOM 588 C C . TYR A 1 72 ? -14.075 -3.766 15.412 1.00 93.12 72 TYR A C 1
ATOM 590 O O . TYR A 1 72 ? -13.869 -4.362 16.478 1.00 93.12 72 TYR A O 1
ATOM 598 N N . PRO A 1 73 ? -14.372 -4.422 14.281 1.00 93.56 73 PRO A N 1
ATOM 599 C CA . PRO A 1 73 ? -14.582 -5.858 14.252 1.00 93.56 73 PRO A CA 1
ATOM 600 C C . PRO A 1 73 ? -13.248 -6.612 14.339 1.00 93.56 73 PRO A C 1
ATOM 602 O O . PRO A 1 73 ? -12.205 -6.131 13.889 1.00 93.56 73 PRO A O 1
ATOM 605 N N . LEU A 1 74 ? -13.266 -7.823 14.900 1.00 92.75 74 LEU A N 1
ATOM 606 C CA . LEU A 1 74 ? -12.079 -8.689 14.937 1.00 92.75 74 LEU A CA 1
ATOM 607 C C . LEU A 1 74 ? -11.747 -9.299 13.570 1.00 92.75 74 LEU A C 1
ATOM 609 O O . LEU A 1 74 ? -10.591 -9.610 13.285 1.00 92.75 74 LEU A O 1
ATOM 613 N N . GLU A 1 75 ? -12.760 -9.441 12.723 1.00 92.00 75 GLU A N 1
ATOM 614 C CA . GLU A 1 75 ? -12.650 -9.971 11.372 1.00 92.00 75 GLU A CA 1
ATOM 615 C C . GLU A 1 75 ? -13.397 -9.048 10.414 1.00 92.00 75 GLU A C 1
ATOM 617 O O . GLU A 1 75 ? -14.469 -8.538 10.729 1.00 92.00 75 GLU A O 1
ATOM 622 N N . TRP A 1 76 ? -12.821 -8.822 9.238 1.00 92.50 76 TRP A N 1
ATOM 623 C CA . TRP A 1 76 ? -13.433 -8.006 8.200 1.00 92.50 76 TRP A CA 1
ATOM 624 C C . TRP A 1 76 ? -13.117 -8.604 6.841 1.00 92.50 76 TRP A C 1
ATOM 626 O O . TRP A 1 76 ? -11.952 -8.895 6.541 1.00 92.50 76 TRP A O 1
ATOM 636 N N . ASP A 1 77 ? -14.143 -8.754 6.007 1.00 89.19 77 ASP A N 1
ATOM 637 C CA . ASP A 1 77 ? -13.952 -9.149 4.619 1.00 89.19 77 ASP A CA 1
ATOM 638 C C . ASP A 1 77 ? -13.526 -7.932 3.786 1.00 89.19 77 ASP A C 1
ATOM 640 O O . ASP A 1 77 ? -14.336 -7.150 3.292 1.00 89.19 77 ASP A O 1
ATOM 644 N N . GLY A 1 78 ? -12.211 -7.756 3.651 1.00 81.06 78 GLY A N 1
ATOM 645 C CA . GLY A 1 78 ? -11.607 -6.760 2.762 1.00 81.06 78 GLY A CA 1
ATOM 646 C C . GLY A 1 78 ? -11.538 -7.207 1.296 1.00 81.06 78 GLY A C 1
ATOM 647 O O . GLY A 1 78 ? -10.865 -6.556 0.486 1.00 81.06 78 GLY A O 1
ATOM 648 N N . GLY A 1 79 ? -12.158 -8.338 0.944 1.00 87.50 79 GLY A N 1
ATOM 649 C CA . GLY A 1 79 ? -12.071 -8.963 -0.368 1.00 87.50 79 GLY A CA 1
ATOM 650 C C . GLY A 1 79 ? -10.633 -9.346 -0.721 1.00 87.50 79 GLY A C 1
ATOM 651 O O . GLY A 1 79 ? -10.027 -10.234 -0.126 1.00 87.50 79 GLY A O 1
ATOM 652 N N . LYS A 1 80 ? -10.057 -8.661 -1.716 1.00 88.31 80 LYS A N 1
ATOM 653 C CA . LYS A 1 80 ? -8.659 -8.877 -2.138 1.00 88.31 80 LYS A CA 1
ATOM 654 C C . LYS A 1 80 ? -7.643 -8.370 -1.103 1.00 88.31 80 LYS A C 1
ATOM 656 O O . LYS A 1 80 ? -6.481 -8.781 -1.133 1.00 88.31 80 LYS A O 1
ATOM 661 N N . TYR A 1 81 ? -8.050 -7.453 -0.232 1.00 93.69 81 TYR A N 1
ATOM 662 C CA . TYR A 1 81 ? -7.172 -6.792 0.726 1.00 93.69 81 TYR A CA 1
ATOM 663 C C . TYR A 1 81 ? -7.263 -7.454 2.089 1.00 93.69 81 TYR A C 1
ATOM 665 O O . TYR A 1 81 ? -8.319 -7.915 2.514 1.00 93.69 81 TYR A O 1
ATOM 673 N N . LYS A 1 82 ? -6.131 -7.499 2.789 1.00 93.06 82 LYS A N 1
ATOM 674 C CA . LYS A 1 82 ? -6.055 -8.190 4.071 1.00 93.06 82 LYS A CA 1
ATOM 675 C C . LYS A 1 82 ? -6.280 -7.206 5.210 1.00 93.06 82 LYS A C 1
ATOM 677 O O . LYS A 1 82 ? -5.453 -6.315 5.400 1.00 93.06 82 LYS A O 1
ATOM 682 N N . TYR A 1 83 ? -7.332 -7.435 5.989 1.00 94.31 83 TYR A N 1
ATOM 683 C CA . TYR A 1 83 ? -7.527 -6.841 7.310 1.00 94.31 83 TYR A CA 1
ATOM 684 C C . TYR A 1 83 ? -6.750 -7.639 8.362 1.00 94.31 83 TYR A C 1
ATOM 686 O O . TYR A 1 83 ? -6.743 -8.871 8.342 1.00 94.31 83 TYR A O 1
ATOM 694 N N . THR A 1 84 ? -6.021 -6.960 9.242 1.00 92.31 84 THR A N 1
ATOM 695 C CA . THR A 1 84 ? -5.259 -7.599 10.320 1.00 92.31 84 THR A CA 1
ATOM 696 C C . THR A 1 84 ? -5.397 -6.806 11.606 1.00 92.31 84 THR A C 1
ATOM 698 O O . THR A 1 84 ? -4.987 -5.649 11.685 1.00 92.31 84 THR A O 1
ATOM 701 N N . VAL A 1 85 ? -5.903 -7.467 12.641 1.00 91.94 85 VAL A N 1
ATOM 702 C CA . VAL A 1 85 ? -5.951 -6.919 13.995 1.00 91.94 85 VAL A CA 1
ATOM 703 C C . VAL A 1 85 ? -4.571 -7.026 14.634 1.00 91.94 85 VAL A C 1
ATOM 705 O O . VAL A 1 85 ? -3.914 -8.066 14.590 1.00 91.94 85 VAL A O 1
ATOM 708 N N . THR A 1 86 ? -4.113 -5.926 15.217 1.00 89.69 86 THR A N 1
ATOM 709 C CA . THR A 1 86 ? -2.811 -5.817 15.883 1.00 89.69 86 THR A CA 1
ATOM 710 C C . THR A 1 86 ? -2.911 -5.660 17.388 1.00 89.69 86 THR A C 1
ATOM 712 O O . THR A 1 86 ? -1.954 -6.000 18.083 1.00 89.69 86 THR A O 1
ATOM 715 N N . ASN A 1 87 ? -4.036 -5.147 17.876 1.00 89.06 87 ASN A N 1
ATOM 716 C CA . ASN A 1 87 ? -4.349 -5.048 19.288 1.00 89.06 87 ASN A CA 1
ATOM 717 C C . ASN A 1 87 ? -5.842 -5.311 19.495 1.00 89.06 87 ASN A C 1
ATOM 719 O O . ASN A 1 87 ? -6.659 -4.946 18.645 1.00 89.06 87 ASN A O 1
ATOM 723 N N . ARG A 1 88 ? -6.182 -5.956 20.608 1.00 89.94 88 ARG A N 1
ATOM 724 C CA . ARG A 1 88 ? -7.555 -6.293 20.975 1.00 89.94 88 ARG A CA 1
ATOM 725 C C . ARG A 1 88 ? -7.750 -6.166 22.476 1.00 89.94 88 ARG A C 1
ATOM 727 O O . ARG A 1 88 ? -6.844 -6.491 23.242 1.00 89.94 88 ARG A O 1
ATOM 734 N N . GLU A 1 89 ? -8.947 -5.771 22.871 1.00 87.94 89 GLU A N 1
ATOM 735 C CA . GLU A 1 89 ? -9.405 -5.786 24.258 1.00 87.94 89 GLU A CA 1
ATOM 736 C C . GLU A 1 89 ? -10.697 -6.600 24.307 1.00 87.94 89 GLU A C 1
ATOM 738 O O . GLU A 1 89 ? -11.710 -6.201 23.748 1.00 87.94 89 GLU A O 1
ATOM 743 N N . GLY A 1 90 ? -10.652 -7.799 24.895 1.00 86.75 90 GLY A N 1
ATOM 744 C CA . GLY A 1 90 ? -11.772 -8.740 24.805 1.00 86.75 90 GLY A CA 1
ATOM 745 C C . GLY A 1 90 ? -12.118 -9.073 23.349 1.00 86.75 90 GLY A C 1
ATOM 746 O O . GLY A 1 90 ? -11.248 -9.517 22.594 1.00 86.75 90 GLY A O 1
ATOM 747 N N . ASP A 1 91 ? -13.373 -8.820 22.975 1.00 84.62 91 ASP A N 1
ATOM 748 C CA . ASP A 1 91 ? -13.922 -9.118 21.649 1.00 84.62 91 ASP A CA 1
ATOM 749 C C . ASP A 1 91 ? -13.883 -7.923 20.677 1.00 84.62 91 ASP A C 1
ATOM 751 O O . ASP A 1 91 ? -14.502 -7.970 19.614 1.00 84.62 91 ASP A O 1
ATOM 755 N N . VAL A 1 92 ? -13.138 -6.857 21.005 1.00 87.31 92 VAL A N 1
ATOM 756 C CA . VAL A 1 92 ? -13.016 -5.664 20.152 1.00 87.31 92 VAL A CA 1
ATOM 757 C C . VAL A 1 92 ? -11.596 -5.444 19.650 1.00 87.31 92 VAL A C 1
ATOM 759 O O . VAL A 1 92 ? -10.616 -5.628 20.379 1.00 87.31 92 VAL A O 1
ATOM 762 N N . ALA A 1 93 ? -11.466 -5.021 18.391 1.00 90.56 93 ALA A N 1
ATOM 763 C CA . ALA A 1 93 ? -10.183 -4.596 17.843 1.00 90.56 93 ALA A CA 1
ATOM 764 C C . ALA A 1 93 ? -9.882 -3.151 18.277 1.00 90.56 93 ALA A C 1
ATOM 766 O O . ALA A 1 93 ? -10.626 -2.227 17.964 1.00 90.56 93 ALA A O 1
ATOM 767 N N . THR A 1 94 ? -8.762 -2.937 18.969 1.00 89.56 94 THR A N 1
ATOM 768 C CA . THR A 1 94 ? -8.309 -1.596 19.391 1.00 89.56 94 THR A CA 1
ATOM 769 C C . THR A 1 94 ? -7.195 -1.047 18.509 1.00 89.56 94 THR A C 1
ATOM 771 O O . THR A 1 94 ? -6.891 0.140 18.556 1.00 89.56 94 THR A O 1
ATOM 774 N N . GLY A 1 95 ? -6.592 -1.883 17.666 1.00 90.19 95 GLY A N 1
ATOM 775 C CA . GLY A 1 95 ? -5.657 -1.450 16.636 1.00 90.19 95 GLY A CA 1
ATOM 776 C C . GLY A 1 95 ? -5.633 -2.447 15.494 1.00 90.19 95 GLY A C 1
ATOM 777 O O . GLY A 1 95 ? -5.606 -3.660 15.718 1.00 90.19 95 GLY A O 1
ATOM 778 N N . TRP A 1 96 ? -5.602 -1.958 14.266 1.00 92.25 96 TRP A N 1
ATOM 779 C CA . TRP A 1 96 ? -5.680 -2.786 13.067 1.00 92.25 96 TRP A CA 1
ATOM 780 C C . TRP A 1 96 ? -4.988 -2.104 11.890 1.00 92.25 96 TRP A C 1
ATOM 782 O O . TRP A 1 96 ? -4.710 -0.907 11.916 1.00 92.25 96 TRP A O 1
ATOM 792 N N . TYR A 1 97 ? -4.707 -2.878 10.846 1.00 93.81 97 TYR A N 1
ATOM 793 C CA . TYR A 1 97 ? -4.347 -2.330 9.546 1.00 93.81 97 TYR A CA 1
ATOM 794 C C . TYR A 1 97 ? -5.012 -3.106 8.414 1.00 93.81 97 TYR A C 1
ATOM 796 O O . TYR A 1 97 ? -5.250 -4.314 8.510 1.00 93.81 97 TYR A O 1
ATOM 804 N N . VAL A 1 98 ? -5.273 -2.406 7.317 1.00 95.06 98 VAL A N 1
ATOM 805 C CA . VAL A 1 98 ? -5.609 -3.00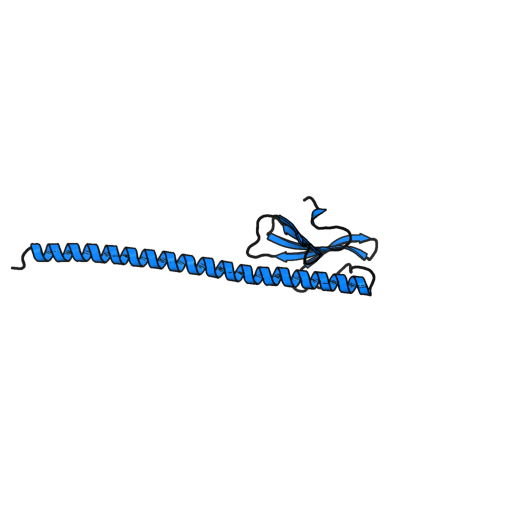4 6.023 1.00 95.06 98 VAL A CA 1
ATOM 806 C C . VAL A 1 98 ? -4.393 -2.933 5.114 1.00 95.06 98 VAL A C 1
ATOM 808 O O . VAL A 1 98 ? -3.648 -1.957 5.143 1.00 95.06 98 VAL A O 1
ATOM 811 N N . SER A 1 99 ? -4.155 -3.980 4.325 1.00 94.50 99 SER A N 1
ATOM 812 C CA . SER A 1 99 ? -2.937 -4.097 3.521 1.00 94.50 99 SER A CA 1
ATOM 813 C C . SER A 1 99 ? -3.182 -4.609 2.106 1.00 94.50 99 SER A C 1
ATOM 815 O O . SER A 1 99 ? -4.042 -5.462 1.862 1.00 94.50 99 SER A O 1
ATOM 817 N N . GLY A 1 100 ? -2.369 -4.108 1.177 1.00 95.12 100 GLY A N 1
ATOM 818 C CA . GLY A 1 100 ? -2.318 -4.529 -0.220 1.00 95.12 100 GLY A CA 1
ATOM 819 C C . GLY A 1 100 ? -0.889 -4.505 -0.760 1.00 95.12 100 GLY A C 1
ATOM 820 O O . GLY A 1 100 ? -0.049 -3.734 -0.301 1.00 95.12 100 GLY A O 1
ATOM 821 N N . ASN A 1 101 ? -0.594 -5.368 -1.732 1.00 94.62 101 ASN A N 1
ATOM 822 C CA . ASN A 1 101 ? 0.718 -5.389 -2.385 1.00 94.62 101 ASN A CA 1
ATOM 823 C C . ASN A 1 101 ? 0.799 -4.279 -3.440 1.00 94.62 101 ASN A C 1
ATOM 825 O O . ASN A 1 101 ? -0.126 -4.150 -4.243 1.00 94.62 101 ASN A O 1
ATOM 829 N N . LEU A 1 102 ? 1.910 -3.540 -3.460 1.00 94.12 102 LEU A N 1
ATOM 830 C CA . LEU A 1 102 ? 2.246 -2.616 -4.543 1.00 94.12 102 LEU A CA 1
ATOM 831 C C . LEU A 1 102 ? 3.158 -3.310 -5.557 1.00 94.12 102 LEU A C 1
ATOM 833 O O . LEU A 1 102 ? 4.074 -4.046 -5.185 1.00 94.12 102 LEU A O 1
ATOM 837 N N . GLU A 1 103 ? 2.926 -3.064 -6.840 1.00 93.06 103 GLU A N 1
ATOM 838 C CA . GLU A 1 103 ? 3.770 -3.569 -7.924 1.00 93.06 103 GLU A CA 1
ATOM 839 C C . GLU A 1 103 ? 5.032 -2.716 -8.121 1.00 93.06 103 GLU A C 1
ATOM 841 O O . GLU A 1 103 ? 6.084 -3.251 -8.477 1.00 93.06 103 GLU A O 1
ATOM 846 N N . ASN A 1 104 ? 4.940 -1.413 -7.856 1.00 91.75 104 ASN A N 1
ATOM 847 C CA . ASN A 1 104 ? 6.036 -0.448 -7.833 1.00 91.75 104 ASN A CA 1
ATOM 848 C C . ASN A 1 104 ? 6.251 0.062 -6.399 1.00 91.75 104 ASN A C 1
ATOM 850 O O . ASN A 1 104 ? 6.168 1.259 -6.117 1.00 91.75 104 ASN A O 1
ATOM 854 N N . ALA A 1 105 ? 6.499 -0.852 -5.462 1.00 88.81 105 ALA A N 1
ATOM 855 C CA . ALA A 1 105 ? 6.731 -0.462 -4.080 1.00 88.81 105 ALA A CA 1
ATOM 856 C C . ALA A 1 105 ? 7.955 0.471 -3.951 1.00 88.81 105 ALA A C 1
ATOM 858 O O . ALA A 1 105 ? 9.049 0.091 -4.385 1.00 88.81 105 ALA A O 1
ATOM 859 N N . PRO A 1 106 ? 7.810 1.663 -3.338 1.00 87.12 106 PRO A N 1
ATOM 860 C CA . PRO A 1 106 ? 8.957 2.487 -2.987 1.00 87.12 106 PRO A CA 1
ATOM 861 C C . PRO A 1 106 ? 9.773 1.820 -1.871 1.00 87.12 106 PRO A C 1
ATOM 863 O O . PRO A 1 106 ? 9.387 0.790 -1.308 1.00 87.12 106 PRO A O 1
ATOM 866 N N . LEU A 1 107 ? 10.905 2.436 -1.525 1.00 90.31 107 LEU A N 1
ATOM 867 C CA . LEU A 1 107 ? 11.625 2.072 -0.309 1.00 90.31 107 LEU A CA 1
ATOM 868 C C . LEU A 1 107 ? 10.699 2.166 0.917 1.00 90.31 107 LEU A C 1
ATOM 870 O O . LEU A 1 107 ? 9.761 2.971 0.903 1.00 90.31 107 LEU A O 1
ATOM 874 N N . PRO A 1 108 ? 10.958 1.366 1.969 1.00 91.50 108 PRO A N 1
ATOM 875 C CA . PRO A 1 108 ? 10.155 1.390 3.181 1.00 91.50 108 PRO A CA 1
ATOM 876 C C . PRO A 1 108 ? 10.044 2.806 3.722 1.00 91.50 108 PRO A C 1
ATOM 878 O O . PRO A 1 108 ? 11.047 3.491 3.908 1.00 91.50 108 PRO A O 1
ATOM 881 N N . THR A 1 109 ? 8.812 3.241 3.918 1.00 91.12 109 THR A N 1
ATOM 882 C CA . THR A 1 109 ? 8.483 4.607 4.310 1.00 91.12 109 THR A CA 1
ATOM 883 C C . THR A 1 109 ? 7.102 4.609 4.938 1.00 91.12 109 THR A C 1
ATOM 885 O O . THR A 1 109 ? 6.356 3.646 4.790 1.00 91.12 109 THR A O 1
ATOM 888 N N . GLY A 1 110 ? 6.740 5.670 5.631 1.00 90.38 110 GLY A N 1
ATOM 889 C CA . GLY A 1 110 ? 5.412 5.834 6.190 1.00 90.38 110 GLY A CA 1
ATOM 890 C C . GLY A 1 110 ? 5.215 7.255 6.658 1.00 90.38 110 GLY A C 1
ATOM 891 O O . GLY A 1 110 ? 6.146 8.064 6.638 1.00 90.38 110 GLY A O 1
ATOM 892 N N 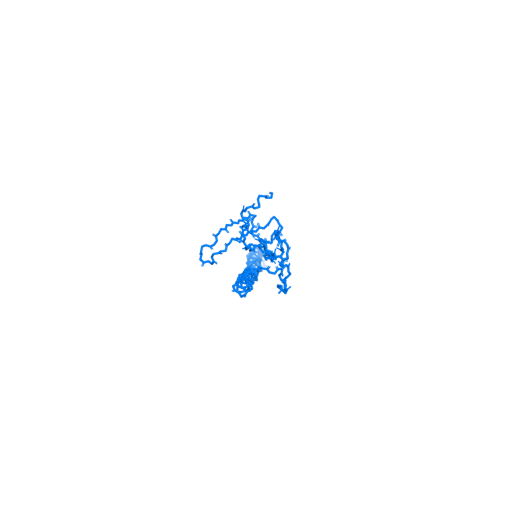. GLY A 1 111 ? 3.994 7.556 7.053 1.00 89.81 111 GLY A N 1
ATOM 893 C CA . GLY A 1 111 ? 3.654 8.858 7.573 1.00 89.81 111 GLY A CA 1
ATOM 894 C C . GLY A 1 111 ? 2.160 9.038 7.704 1.00 89.81 111 GLY A C 1
ATOM 895 O O . GLY A 1 111 ? 1.357 8.168 7.374 1.00 89.81 111 GLY A O 1
ATOM 896 N N . PHE A 1 112 ? 1.816 10.228 8.162 1.00 89.88 112 PHE A N 1
ATOM 897 C CA . PHE A 1 112 ? 0.446 10.651 8.324 1.00 89.88 112 PHE A CA 1
ATOM 898 C C . PHE A 1 112 ? 0.026 11.520 7.136 1.00 89.88 112 PHE A C 1
ATOM 900 O O . PHE A 1 112 ? 0.702 12.485 6.782 1.00 89.88 112 PHE A O 1
ATOM 907 N N . ASP A 1 113 ? -1.073 11.141 6.498 1.00 88.31 113 ASP A N 1
ATOM 908 C CA . ASP A 1 113 ? -1.745 11.894 5.449 1.00 88.31 113 ASP A CA 1
ATOM 909 C C . ASP A 1 113 ? -2.846 12.745 6.098 1.00 88.31 113 ASP A C 1
ATOM 911 O O . ASP A 1 113 ? -3.884 12.222 6.511 1.00 88.31 113 ASP A O 1
ATOM 915 N N . GLU A 1 114 ? -2.587 14.049 6.228 1.00 87.69 114 GLU A N 1
ATOM 916 C CA . GLU A 1 114 ? -3.498 15.005 6.869 1.00 87.69 114 GLU A CA 1
ATOM 917 C C . GLU A 1 114 ? -4.806 15.188 6.093 1.00 87.69 114 GLU A C 1
ATOM 919 O O . GLU A 1 114 ? -5.851 15.388 6.710 1.00 87.69 114 GLU A O 1
ATOM 924 N N . GLU A 1 115 ? -4.772 15.091 4.759 1.00 86.00 115 GLU A N 1
ATOM 925 C CA . GLU A 1 115 ? -5.947 15.304 3.902 1.00 86.00 115 GLU A CA 1
ATOM 926 C C . GLU A 1 115 ? -7.015 14.244 4.170 1.00 86.00 115 GLU A C 1
ATOM 928 O O . GLU A 1 115 ? -8.207 14.547 4.235 1.00 86.00 115 GLU A O 1
ATOM 933 N N . TYR A 1 116 ? -6.575 13.003 4.373 1.00 82.00 116 TYR A N 1
ATOM 934 C CA . TYR A 1 116 ? -7.465 11.867 4.591 1.00 82.00 116 TYR A CA 1
ATOM 935 C C . TYR A 1 116 ? -7.503 11.391 6.053 1.00 82.00 116 TYR A C 1
ATOM 937 O O . TYR A 1 116 ? -8.229 10.445 6.357 1.00 82.00 116 TYR A O 1
ATOM 945 N N . ASN A 1 117 ? -6.737 12.011 6.961 1.00 85.69 117 ASN A N 1
ATOM 946 C CA . ASN A 1 117 ? -6.535 11.558 8.344 1.00 85.69 117 ASN A CA 1
ATOM 947 C C . ASN A 1 117 ? -6.081 10.083 8.411 1.00 85.69 117 ASN A C 1
ATOM 949 O O . ASN A 1 117 ? -6.656 9.240 9.111 1.00 85.69 117 ASN A O 1
ATOM 953 N N . ILE A 1 118 ? -5.072 9.724 7.613 1.00 89.12 118 ILE A N 1
ATOM 954 C CA . ILE A 1 118 ? -4.614 8.338 7.459 1.00 89.12 118 ILE A CA 1
ATOM 955 C C . ILE A 1 118 ? -3.158 8.192 7.852 1.00 89.12 118 ILE A C 1
ATOM 957 O O . ILE A 1 118 ? -2.286 8.737 7.191 1.00 89.12 118 ILE A O 1
ATOM 961 N N . ASP A 1 119 ? -2.889 7.347 8.846 1.00 91.88 119 ASP A N 1
ATOM 962 C CA . ASP A 1 119 ? -1.543 6.820 9.033 1.00 91.88 119 ASP A CA 1
ATOM 963 C C . ASP A 1 119 ? -1.319 5.598 8.134 1.00 91.88 119 ASP A C 1
ATOM 965 O O . ASP A 1 119 ? -2.093 4.629 8.149 1.00 91.88 119 ASP A O 1
ATOM 969 N N . TRP A 1 120 ? -0.269 5.665 7.326 1.00 92.31 120 TRP A N 1
ATOM 970 C CA . TRP A 1 120 ? 0.074 4.664 6.334 1.00 92.31 120 TRP A CA 1
ATOM 971 C C . TRP A 1 120 ? 1.564 4.337 6.353 1.00 92.31 120 TRP A C 1
ATOM 973 O O . TRP A 1 120 ? 2.417 5.135 6.739 1.00 92.31 120 TRP A O 1
ATOM 983 N N . ARG A 1 121 ? 1.903 3.153 5.845 1.00 92.25 121 ARG A N 1
ATOM 984 C CA . ARG A 1 121 ? 3.294 2.757 5.603 1.00 92.25 121 ARG A CA 1
ATOM 985 C C . ARG A 1 121 ? 3.442 1.810 4.425 1.00 92.25 121 ARG A C 1
ATOM 987 O O . ARG A 1 121 ? 2.520 1.096 4.046 1.00 92.25 121 ARG A O 1
ATOM 994 N N . VAL A 1 122 ? 4.642 1.770 3.868 1.00 93.44 122 VAL A N 1
ATOM 995 C CA . VAL A 1 122 ? 5.125 0.763 2.930 1.00 93.44 122 VAL A CA 1
ATOM 996 C C . VAL A 1 122 ? 6.158 -0.096 3.645 1.00 93.44 122 VAL A C 1
ATOM 998 O O . VAL A 1 122 ? 7.177 0.392 4.128 1.00 93.44 122 VAL A O 1
ATOM 1001 N N . THR A 1 123 ? 5.902 -1.397 3.711 1.00 91.25 123 THR A N 1
ATOM 1002 C CA . THR A 1 123 ? 6.803 -2.359 4.360 1.00 91.25 123 THR A CA 1
ATOM 1003 C C . THR A 1 123 ? 8.004 -2.709 3.479 1.00 91.25 123 THR A C 1
ATOM 1005 O O . THR A 1 123 ? 7.962 -2.574 2.256 1.00 91.25 123 THR A O 1
ATOM 1008 N N . LYS A 1 124 ? 9.045 -3.311 4.075 1.00 88.50 124 LYS A N 1
ATOM 1009 C CA . LYS A 1 124 ? 10.192 -3.928 3.363 1.00 88.50 124 LYS A CA 1
ATOM 1010 C C . LYS A 1 124 ? 9.790 -4.932 2.278 1.00 88.50 124 LYS A C 1
ATOM 1012 O O . LYS A 1 124 ? 10.555 -5.177 1.354 1.00 88.50 124 LYS A O 1
ATOM 1017 N N . ARG A 1 125 ? 8.591 -5.512 2.380 1.00 88.19 125 ARG A N 1
ATOM 1018 C CA . ARG A 1 125 ? 8.036 -6.469 1.411 1.00 88.19 125 ARG A CA 1
ATOM 1019 C C . ARG A 1 125 ? 7.190 -5.808 0.319 1.00 88.19 125 ARG A C 1
ATOM 1021 O O . ARG A 1 125 ? 6.542 -6.520 -0.440 1.00 88.19 125 ARG A O 1
ATOM 1028 N N . GLY A 1 126 ? 7.152 -4.478 0.268 1.00 90.44 126 GLY A N 1
ATOM 1029 C CA . GLY A 1 126 ? 6.387 -3.721 -0.716 1.00 90.44 126 GLY A CA 1
ATOM 1030 C C . GLY A 1 126 ? 4.874 -3.749 -0.509 1.00 90.44 126 GLY A C 1
ATOM 1031 O O . GLY A 1 126 ? 4.110 -3.568 -1.456 1.00 90.44 126 GLY A O 1
ATOM 1032 N N . ARG A 1 127 ? 4.419 -3.989 0.725 1.00 92.94 127 ARG A N 1
ATOM 1033 C CA . ARG A 1 127 ? 2.997 -3.863 1.076 1.00 92.94 127 ARG A CA 1
ATOM 1034 C C . ARG A 1 127 ? 2.702 -2.454 1.530 1.00 92.94 127 ARG A C 1
ATOM 1036 O O . ARG A 1 127 ? 3.414 -1.968 2.403 1.00 92.94 127 ARG A O 1
ATOM 1043 N N . TYR A 1 128 ? 1.653 -1.865 0.981 1.00 94.69 128 TYR A N 1
ATOM 1044 C CA . TYR A 1 128 ? 1.055 -0.643 1.489 1.00 94.69 128 TYR A CA 1
ATOM 1045 C C . TYR A 1 128 ? 0.033 -1.007 2.559 1.00 94.69 128 TYR A C 1
ATOM 1047 O O . TYR A 1 128 ? -0.846 -1.841 2.322 1.00 94.69 128 TYR A O 1
ATOM 1055 N N . GLU A 1 129 ? 0.186 -0.420 3.735 1.00 94.25 129 GLU A N 1
ATOM 1056 C CA . GLU A 1 129 ? -0.629 -0.670 4.914 1.00 94.25 129 GLU A CA 1
ATOM 1057 C C . GLU A 1 129 ? -1.227 0.654 5.383 1.00 94.25 129 GLU A C 1
ATOM 1059 O O . GLU A 1 129 ? -0.517 1.653 5.463 1.00 94.25 129 GLU A O 1
ATOM 1064 N N . ILE A 1 130 ? -2.523 0.650 5.682 1.00 94.56 130 ILE A N 1
ATOM 1065 C CA . ILE A 1 130 ? -3.232 1.761 6.314 1.00 94.56 130 ILE A CA 1
ATOM 1066 C C . ILE A 1 130 ? -3.663 1.300 7.701 1.00 94.56 130 ILE A C 1
ATOM 1068 O O . ILE A 1 130 ? -4.363 0.290 7.812 1.00 94.56 130 ILE A O 1
ATOM 1072 N N . CYS A 1 131 ? -3.264 2.037 8.733 1.00 91.56 131 CYS A N 1
ATOM 1073 C CA . CYS A 1 131 ? -3.606 1.736 10.116 1.00 91.56 131 CYS A CA 1
ATOM 1074 C C . CYS A 1 131 ? -4.840 2.503 10.604 1.00 91.56 131 CYS A C 1
ATOM 1076 O O . CYS A 1 131 ? -5.170 3.595 10.126 1.00 91.56 131 CYS A O 1
ATOM 1078 N N . GLY A 1 132 ? -5.496 1.918 11.602 1.00 89.75 132 GLY A N 1
ATOM 1079 C CA . GLY A 1 132 ? -6.609 2.521 12.318 1.00 89.75 132 GLY A CA 1
ATOM 1080 C C . GLY A 1 132 ? -6.779 1.952 13.726 1.00 89.75 132 GLY A C 1
ATOM 1081 O O . GLY A 1 132 ? -6.126 0.982 14.124 1.00 89.75 132 GLY A O 1
ATOM 1082 N N . GLY A 1 133 ? -7.670 2.584 14.488 1.00 86.25 133 GLY A N 1
ATOM 1083 C CA . GLY A 1 133 ? -7.814 2.362 15.925 1.00 86.25 133 GLY A CA 1
ATOM 1084 C C . GLY A 1 133 ? -6.896 3.263 16.755 1.00 86.25 133 GLY A C 1
ATOM 1085 O O . GLY A 1 133 ? -6.469 4.324 16.308 1.00 86.25 133 GLY A O 1
ATOM 1086 N N . ILE A 1 134 ? -6.615 2.836 17.984 1.00 78.75 134 ILE A N 1
ATOM 1087 C CA . ILE A 1 134 ? -5.851 3.586 18.991 1.00 78.75 134 ILE A CA 1
ATOM 1088 C C . ILE A 1 134 ? -4.344 3.559 18.689 1.00 78.75 134 ILE A C 1
ATOM 1090 O O . ILE A 1 134 ? -3.632 4.488 19.054 1.00 78.75 134 ILE A O 1
ATOM 1094 N N . LYS A 1 135 ? -3.847 2.504 18.024 1.00 70.00 135 LYS A N 1
ATOM 1095 C CA . LYS A 1 135 ? -2.437 2.391 17.618 1.00 70.00 135 LYS A CA 1
ATOM 1096 C C . LYS A 1 135 ? -2.241 2.741 16.152 1.00 70.00 135 LYS A C 1
ATOM 1098 O O . LYS A 1 135 ? -2.902 2.171 15.283 1.00 70.00 135 LYS A O 1
ATOM 1103 N N . GLN A 1 136 ? -1.274 3.610 15.902 1.00 72.62 136 GLN A N 1
ATOM 1104 C CA . GLN A 1 136 ? -0.908 4.096 14.584 1.00 72.62 136 GLN A CA 1
ATOM 1105 C C . GLN A 1 136 ? 0.243 3.251 13.983 1.00 72.62 136 GLN A C 1
ATOM 1107 O O . GLN A 1 136 ? 0.964 2.541 14.688 1.00 72.62 136 GLN A O 1
ATOM 1112 N N . CYS A 1 137 ? 0.362 3.228 12.654 1.00 69.38 137 CYS A N 1
ATOM 1113 C CA . CYS A 1 137 ? 1.391 2.497 11.897 1.00 69.38 137 CYS A CA 1
ATOM 1114 C C . CYS A 1 137 ? 2.807 2.972 12.246 1.00 69.38 137 CYS A C 1
ATOM 1116 O O . CYS A 1 137 ? 3.734 2.154 12.231 1.00 69.38 137 CYS A O 1
ATOM 1118 N N . ALA A 1 138 ? 2.958 4.258 12.570 1.00 60.38 138 ALA A N 1
ATOM 1119 C CA . ALA A 1 138 ? 4.201 4.857 13.046 1.00 60.38 138 ALA A CA 1
ATOM 1120 C C . ALA A 1 138 ? 4.648 4.323 14.422 1.00 60.38 138 ALA A C 1
ATOM 1122 O O . ALA A 1 138 ? 5.839 4.313 14.707 1.00 60.38 138 ALA A O 1
ATOM 1123 N N . ASP A 1 139 ? 3.727 3.799 15.241 1.00 57.66 139 ASP A N 1
ATOM 1124 C CA . ASP A 1 139 ? 4.027 3.300 16.595 1.00 57.66 139 ASP A CA 1
ATOM 1125 C C . ASP A 1 139 ? 4.642 1.889 16.607 1.00 57.66 139 ASP A C 1
ATOM 1127 O O . ASP A 1 139 ? 4.912 1.317 17.669 1.00 57.66 139 ASP A O 1
ATOM 1131 N N . LYS A 1 140 ? 4.815 1.274 15.433 1.00 52.41 140 LYS A N 1
ATOM 1132 C CA . LYS A 1 140 ? 5.499 -0.011 15.283 1.00 52.41 140 LYS A CA 1
ATOM 1133 C C . LYS A 1 140 ? 6.839 0.195 14.598 1.00 52.41 140 LYS A C 1
ATOM 1135 O O . LYS A 1 140 ? 6.959 -0.054 13.397 1.00 52.41 140 LYS A O 1
ATOM 1140 N N . ASP A 1 141 ? 7.826 0.573 15.403 1.00 46.81 141 ASP A N 1
ATOM 1141 C CA . ASP A 1 141 ? 9.226 0.282 15.118 1.00 46.81 141 ASP A CA 1
ATOM 1142 C C . ASP A 1 141 ? 9.357 -1.234 14.891 1.00 46.81 141 ASP A C 1
ATOM 1144 O O . ASP A 1 141 ? 9.071 -2.043 15.780 1.00 46.81 141 ASP A O 1
ATOM 1148 N N . GLU A 1 142 ? 9.703 -1.615 13.662 1.00 46.00 142 GLU A N 1
ATOM 1149 C CA . GLU A 1 142 ? 10.109 -2.974 13.288 1.00 46.00 142 GLU A CA 1
ATOM 1150 C C . GLU A 1 142 ? 11.636 -3.060 13.224 1.00 46.00 142 GLU A C 1
ATOM 1152 O O . GLU A 1 142 ? 12.240 -2.306 12.420 1.00 46.00 142 GLU A O 1
#

Sequence (142 aa):
MMSEDYKNSKEVDSKIAKREFIVIILALLVLIIGTVYGGAYARRERRDGQTRETLRQLKTALEMYYNEHEQYPLEWDGGKYKYTVTNREGDVATGWYVSGNLENAPLPTGGFDEEYNIDWRVTKRGRYEICGGIKQCADKDE

=== Feature glossary ===
Legend for the data blocks above and below:

— What the protein is —

Sequence gives the chain of amino acids in standard one-letter code (A=alanine, C=cysteine, …, Y=tyrosine), read N→C. It is the only feature that is directly encoded by the gene; all structural features are derived from the folded form of this sequence.

The annotation block draws on four external resources. InterPro: which protein families and domains the sequence belongs to. GO: standardized terms for what the protein does, what process it participates in, and where in the cell it acts. CATH: which structural fold it has in the CATH hierarchy. Organism: the species of origin.

— Where its atoms are —

Atomic coordinates in PDBx/mmCIF format — the same representation the Protein Data Bank distributes. Each line of the _atom_site loop places one backbone atom in Cartesian space (units: ångströms, origin: arbitrary).

Six rendered views show the 3D structure from the faces of a cube — i.e. along ±x, ±y, ±z. Rendering representation is drawn randomly per protein from cartoon (secondary-structure ribbons), sticks (backbone bonds), or molecular surface; coloring is either N→C rainbow (blue at the N-terminus through red at the C-terminus) or one color per chain.

— Local backbone conformation —

DSSP 8-state secondary structure assigns each residue one of H (α-helix), G (3₁₀-helix), I (π-helix), E (extended β-strand), B (isolated β-bridge), T (hydrogen-bonded turn), S (bend), or '-' (coil). The assignment is computed from backbone hydrogen-bond geometry via the Kabsch–Sander algorithm.

P-SEA three-state annotation labels each residue as helix, strand, or coil based purely on the geometry of the Cα trace. It serves as a fallback when the full backbone (and thus DSSP) is unavailable.

φ (phi) and ψ (psi) are the two rotatable backbone dihedrals per residue: φ is the C(i-1)–N–Cα–C torsion, ψ is the N–Cα–C–N(i+1) torsion, both in degrees on (−180°, 180°]. α-helical residues cluster near (−60°, −45°); β-strand residues near (−120°, +130°). A Ramachandran plot is simply a scatter of (φ, ψ) for every residue.

— Global shape and packing —

Radius of gyration (Rg) is the root-mean-square distance of Cα atoms from their centroid — a single number for overall size and compactness. A globular domain of N residues has Rg ≈ 2.2·N^0.38 Å; an extended or disordered chain has a much larger Rg. The Cα contact count is the number of residue pairs whose Cα atoms are within 8 Å and are more than four positions apart in sequence — a standard proxy for tertiary packing density. The bounding box is the smallest axis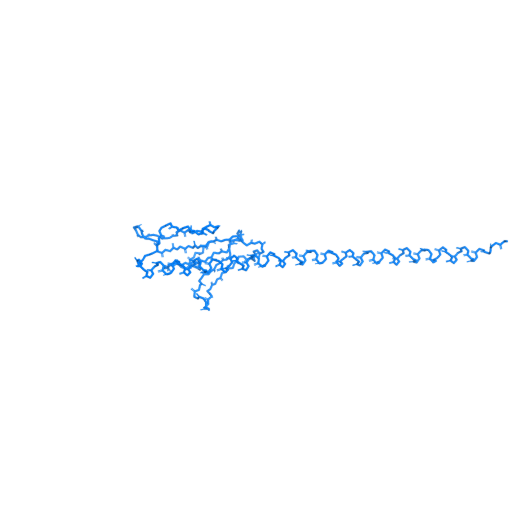-aligned box enclosing all Cα atoms.

Accessible surface area quantifies burial. A residue with SASA near zero is packed into the hydrophobic core; one with SASA >100 Å² sits on the surface. Computed here via the Shrake–Rupley numerical algorithm with a 1.4 Å probe.

The contact map is a binary N×N matrix image: pixel (i, j) is dark where Cα_i and Cα_j are within 8 Å and |i−j|>4. Because the |i−j|>4 filter removes local helical contacts, off-diagonal stripes parallel to the main diagonal indicate parallel β-sheets; stripes perpendicular to it indicate antiparallel β-sheets. The Ramachandran plot scatters every residue's (φ, ψ) pair against the sterically allowed regions. The PAE heatmap renders the predicted-aligned-error matrix.

— Structural neighborhood —

A 3Di character summarizes, for each residue, the relative orientation of the Cα frame of its nearest spatial neighbor. Because it encodes fold topology rather than chemistry, 3Di alignments detect remote structural similarity that sequence alignment misses.

Structural nearest neighbors (via Foldseek easy-search vs the PDB). Reported per hit: target PDB id, E-value, and alignment TM-score. A TM-score above ~0.5 is the conventional threshold for 'same fold'.

— Confidence and disorder —

For AlphaFold models, the B-factor field carries pLDDT — the model's own estimate of local accuracy on a 0–100 scale. Regions with pLDDT<50 should be treated as essentially unmodeled; they often correspond to intrinsically disordered segments.

B-factor (Debye–Waller factor) reflects atomic displacement in the crystal lattice. It is an experimental observable (units Å²), not a prediction; low values mean the atom is pinned down, high values mean it moves or is heterogeneous across the crystal.

Predicted Aligned Error (PAE) is an AlphaFold confidence matrix: entry (i, j) is the expected error in the position of residue j, in ångströms, when the prediction is superimposed on the true structure at residue i. Low PAE within a block of residues means that block is internally rigid and well-predicted; high PAE between two blocks means their relative placement is uncertain even if each block individually is confident.